Protein AF-A0A942NSK6-F1 (afdb_monomer_lite)

Sequence (77 aa):
MNLDQYIGNINQKFKAGNATEHTFRGILEQLIESIVPTIRATNEPKRQSCGAPDYILCIFRIILTPPFRIILTPHSG

Foldseek 3Di:
DDPVVLVVLVVVLVVVVPDDPVNNVVSVQVVVCVVPVQWHKDAFDDADPVGTDRIDIWGFDQDQDPPGDGDGDTPDD

Secondary structure (DSSP, 8-state):
--HHHHHHHHHHHHHTS---HHHHHHHHHHHHHHH-TTEEEEES---BTTB--SEEEEE---EEETTTEEE------

Structure (mmCIF, N/CA/C/O backbone):
data_AF-A0A942NSK6-F1
#
_entry.id   AF-A0A942NSK6-F1
#
loop_
_atom_site.group_PDB
_atom_site.id
_atom_site.type_symbol
_atom_site.label_atom_id
_atom_site.label_alt_id
_atom_site.label_comp_id
_atom_site.label_asym_id
_atom_site.label_entity_id
_atom_site.label_seq_id
_atom_site.pdbx_PDB_ins_code
_atom_site.Cartn_x
_atom_site.Cartn_y
_atom_site.Cartn_z
_atom_site.occupancy
_atom_site.B_iso_or_equiv
_atom_site.auth_seq_id
_atom_site.auth_comp_id
_atom_site.auth_asym_id
_atom_site.auth_atom_id
_atom_site.pdbx_PDB_model_num
ATOM 1 N N . MET A 1 1 ? -1.598 -10.786 -3.791 1.00 78.62 1 MET A N 1
ATOM 2 C CA . MET A 1 1 ? -2.924 -10.173 -3.589 1.00 78.62 1 MET A CA 1
ATOM 3 C C . MET A 1 1 ? -3.755 -10.272 -4.866 1.00 78.62 1 MET A C 1
ATOM 5 O O . MET A 1 1 ? -3.387 -9.688 -5.872 1.00 78.62 1 MET A O 1
ATOM 9 N N . ASN A 1 2 ? -4.871 -11.004 -4.835 1.00 88.50 2 ASN A N 1
ATOM 10 C CA . ASN A 1 2 ? -5.836 -11.029 -5.944 1.00 88.50 2 ASN A CA 1
ATOM 11 C C . ASN A 1 2 ? -6.980 -10.035 -5.686 1.00 88.50 2 ASN A C 1
ATOM 13 O O . ASN A 1 2 ? -7.136 -9.541 -4.568 1.00 88.50 2 ASN A O 1
ATOM 17 N N . LEU A 1 3 ? -7.796 -9.764 -6.707 1.00 89.12 3 LEU A N 1
ATOM 18 C CA . LEU A 1 3 ? -8.834 -8.726 -6.661 1.00 89.12 3 LEU A CA 1
ATOM 19 C C . LEU A 1 3 ? -9.902 -8.977 -5.576 1.00 89.12 3 LEU A C 1
ATOM 21 O O . LEU A 1 3 ? -10.322 -8.047 -4.896 1.00 89.12 3 LEU A O 1
ATOM 25 N N . ASP A 1 4 ? -10.271 -10.240 -5.354 1.00 91.88 4 ASP A N 1
ATOM 26 C CA . ASP A 1 4 ? -11.182 -10.654 -4.276 1.00 91.88 4 ASP A CA 1
ATOM 27 C C . ASP A 1 4 ? -10.636 -10.296 -2.881 1.00 91.88 4 ASP A C 1
ATOM 29 O O . ASP A 1 4 ? -11.303 -9.637 -2.085 1.00 91.88 4 ASP A O 1
ATOM 33 N N . GLN A 1 5 ? -9.368 -10.631 -2.626 1.00 91.06 5 GLN A N 1
ATOM 34 C CA . GLN A 1 5 ? -8.685 -10.319 -1.368 1.00 91.06 5 GLN A CA 1
ATOM 35 C C . GLN A 1 5 ? -8.549 -8.808 -1.154 1.00 91.06 5 GLN A C 1
ATOM 37 O O . GLN A 1 5 ? -8.654 -8.327 -0.029 1.00 91.06 5 GLN A O 1
ATOM 42 N N . TYR A 1 6 ? -8.347 -8.046 -2.231 1.00 91.50 6 TYR A N 1
ATOM 43 C CA . TYR A 1 6 ? -8.325 -6.587 -2.183 1.00 91.50 6 TYR A CA 1
ATOM 44 C C . TYR A 1 6 ? -9.666 -6.004 -1.742 1.00 91.50 6 TYR A C 1
ATOM 46 O O . TYR A 1 6 ? -9.708 -5.236 -0.779 1.00 91.50 6 TYR A O 1
ATOM 54 N N . ILE A 1 7 ? -10.765 -6.420 -2.376 1.00 92.56 7 ILE A N 1
ATOM 55 C CA . ILE A 1 7 ? -12.105 -5.968 -1.985 1.00 92.56 7 ILE A CA 1
ATOM 56 C C . ILE A 1 7 ? -12.432 -6.419 -0.556 1.00 92.56 7 ILE A C 1
ATOM 58 O O . ILE A 1 7 ? -12.979 -5.632 0.218 1.00 92.56 7 ILE A O 1
ATOM 62 N N . GLY A 1 8 ? -12.042 -7.637 -0.170 1.00 93.31 8 GLY A N 1
ATOM 63 C CA . GLY A 1 8 ? -12.180 -8.150 1.194 1.00 93.31 8 GLY A CA 1
ATOM 64 C C . GLY A 1 8 ? -11.452 -7.290 2.231 1.00 93.31 8 GLY A C 1
ATOM 65 O O . GLY A 1 8 ? -12.064 -6.867 3.214 1.00 93.31 8 GLY A O 1
ATOM 66 N N . ASN A 1 9 ? -10.182 -6.958 1.985 1.00 91.00 9 ASN A N 1
ATOM 67 C CA . ASN A 1 9 ? -9.379 -6.122 2.880 1.00 91.00 9 ASN A CA 1
ATOM 68 C C . ASN A 1 9 ? -9.928 -4.697 2.983 1.00 91.00 9 ASN A C 1
ATOM 70 O O . ASN A 1 9 ? -10.016 -4.160 4.088 1.00 91.00 9 ASN A O 1
ATOM 74 N N . ILE A 1 10 ? -10.352 -4.098 1.866 1.00 91.88 10 ILE A N 1
ATOM 75 C CA . ILE A 1 10 ? -11.002 -2.782 1.879 1.00 91.88 10 ILE A CA 1
ATOM 76 C C . ILE A 1 10 ? -12.277 -2.822 2.711 1.00 91.88 10 ILE A C 1
ATOM 78 O O . ILE A 1 10 ? -12.439 -1.998 3.608 1.00 91.88 10 ILE A O 1
ATOM 82 N N . ASN A 1 11 ? -13.158 -3.794 2.469 1.00 92.62 11 ASN A N 1
ATOM 83 C CA . ASN A 1 11 ? -14.409 -3.913 3.213 1.00 92.62 11 ASN A CA 1
ATOM 84 C C . ASN A 1 11 ? -14.174 -4.147 4.704 1.00 92.62 11 ASN A C 1
ATOM 86 O O . ASN A 1 11 ? -14.880 -3.576 5.532 1.00 92.62 11 ASN A O 1
ATOM 90 N N . GLN A 1 12 ? -13.188 -4.967 5.065 1.00 92.31 12 GLN A N 1
ATOM 91 C CA . GLN A 1 12 ? -12.850 -5.216 6.462 1.00 92.31 12 GLN A CA 1
ATOM 92 C C . GLN A 1 12 ? -12.379 -3.932 7.152 1.00 92.31 12 GLN A C 1
ATOM 94 O O . GLN A 1 12 ? -12.849 -3.612 8.242 1.00 92.31 12 GLN A O 1
ATOM 99 N N . LYS A 1 13 ? -11.484 -3.174 6.510 1.00 90.44 13 LYS A N 1
ATOM 100 C CA . LYS A 1 13 ? -10.950 -1.918 7.052 1.00 90.44 13 LYS A CA 1
ATOM 101 C C . LYS A 1 13 ? -12.010 -0.823 7.108 1.00 90.44 13 LYS A C 1
ATOM 103 O O . LYS A 1 13 ? -12.094 -0.122 8.110 1.00 90.44 13 LYS A O 1
ATOM 108 N N . PHE A 1 14 ? -12.865 -0.740 6.095 1.00 89.06 14 PHE A N 1
ATOM 109 C CA . PHE A 1 14 ? -14.013 0.159 6.078 1.00 89.06 14 PHE A CA 1
ATOM 110 C C . PHE A 1 14 ? -14.991 -0.151 7.223 1.00 89.06 14 PHE A C 1
ATOM 112 O O . PHE A 1 14 ? -15.358 0.742 7.981 1.00 89.06 14 PHE A O 1
ATOM 119 N N . LYS A 1 15 ? -15.338 -1.430 7.427 1.00 90.62 15 LYS A N 1
ATOM 120 C CA . LYS A 1 15 ? -16.198 -1.873 8.539 1.00 90.62 15 LYS A CA 1
ATOM 121 C C . LYS A 1 15 ? -15.565 -1.676 9.916 1.00 90.62 15 LYS A C 1
ATOM 123 O O . LYS A 1 15 ? -16.290 -1.494 10.886 1.00 90.62 15 LYS A O 1
ATOM 128 N N . ALA A 1 16 ? -14.236 -1.712 10.011 1.00 89.88 16 ALA A N 1
ATOM 129 C CA . ALA A 1 16 ? -13.521 -1.477 11.261 1.00 89.88 16 ALA A CA 1
ATOM 130 C C . ALA A 1 16 ? -13.611 -0.017 11.747 1.00 89.88 16 ALA A C 1
ATOM 132 O O . ALA A 1 16 ? -13.233 0.248 12.883 1.00 89.88 16 ALA A O 1
ATOM 133 N N . GLY A 1 17 ? -14.066 0.929 10.912 1.00 87.75 17 GLY A N 1
ATOM 134 C CA . GLY A 1 17 ? -14.335 2.324 11.295 1.00 87.75 17 GLY A CA 1
ATOM 135 C C . GLY A 1 17 ? -13.103 3.189 11.594 1.00 87.75 17 GLY A C 1
ATOM 136 O O . GLY A 1 17 ? -13.213 4.408 11.639 1.00 87.75 17 GLY A O 1
ATOM 137 N N . ASN A 1 18 ? -11.923 2.580 11.734 1.00 83.94 18 ASN A N 1
ATOM 138 C CA . ASN A 1 18 ? -10.663 3.257 12.061 1.00 83.94 18 ASN A CA 1
ATOM 139 C C . ASN A 1 18 ? -9.721 3.389 10.850 1.00 83.94 18 ASN A C 1
ATOM 141 O O . ASN A 1 18 ? -8.535 3.678 11.011 1.00 83.94 18 ASN A O 1
ATOM 145 N N . ALA A 1 19 ? -10.209 3.114 9.639 1.00 86.44 19 ALA A N 1
ATOM 146 C CA . ALA A 1 19 ? -9.408 3.216 8.428 1.00 86.44 19 ALA A CA 1
ATOM 147 C C . ALA A 1 19 ? -9.307 4.673 7.968 1.00 86.44 19 ALA A C 1
ATOM 149 O O . ALA A 1 19 ? -10.307 5.326 7.685 1.00 86.44 19 ALA A O 1
ATOM 150 N N . THR A 1 20 ? -8.078 5.163 7.864 1.00 86.62 20 THR A N 1
ATOM 151 C CA . THR A 1 20 ? -7.762 6.459 7.258 1.00 86.62 20 THR A CA 1
ATOM 152 C C . THR A 1 20 ? -7.407 6.279 5.786 1.00 86.62 20 THR A C 1
ATOM 154 O O . THR A 1 20 ? -7.166 5.162 5.327 1.00 86.62 20 THR A O 1
ATOM 157 N N . GLU A 1 21 ? -7.307 7.376 5.038 1.00 81.88 21 GLU A N 1
ATOM 158 C CA . GLU A 1 21 ? -6.854 7.349 3.644 1.00 81.88 21 GLU A CA 1
ATOM 159 C C . GLU A 1 21 ? -5.533 6.573 3.477 1.00 81.88 21 GLU A C 1
ATOM 161 O O . GLU A 1 21 ? -5.427 5.707 2.612 1.00 81.88 21 GLU A O 1
ATOM 166 N N . HIS A 1 22 ? -4.581 6.766 4.396 1.00 80.56 22 HIS A N 1
ATOM 167 C CA . HIS A 1 22 ? -3.310 6.037 4.437 1.00 80.56 22 HIS A CA 1
ATOM 168 C C . HIS A 1 22 ? -3.487 4.505 4.516 1.00 80.56 22 HIS A C 1
ATOM 170 O O . HIS A 1 22 ? -2.706 3.747 3.944 1.00 80.56 22 HIS A O 1
ATOM 176 N N . THR A 1 23 ? -4.550 4.026 5.168 1.00 84.25 23 THR A N 1
ATOM 177 C CA . THR A 1 23 ? -4.861 2.589 5.244 1.00 84.25 23 THR A CA 1
ATOM 178 C C . THR A 1 23 ? -5.231 2.029 3.871 1.00 84.25 23 THR A C 1
ATOM 180 O O . THR A 1 23 ? -4.755 0.962 3.492 1.00 84.25 23 THR A O 1
ATOM 183 N N . PHE A 1 24 ? -6.062 2.744 3.108 1.00 86.50 24 PHE A N 1
ATOM 184 C CA . PHE A 1 24 ? -6.478 2.314 1.769 1.00 86.50 24 PHE A CA 1
ATOM 185 C C . PHE A 1 24 ? -5.335 2.395 0.765 1.00 86.50 24 PHE A C 1
ATOM 187 O O . PHE A 1 24 ? -5.193 1.509 -0.078 1.00 86.50 24 PHE A O 1
ATOM 194 N N . ARG A 1 25 ? -4.481 3.409 0.913 1.00 83.56 25 ARG A N 1
ATOM 195 C CA . ARG A 1 25 ? -3.231 3.530 0.174 1.00 83.56 25 ARG A CA 1
ATOM 196 C C . ARG A 1 25 ? -2.349 2.284 0.363 1.00 83.56 25 ARG A C 1
ATOM 198 O O . ARG A 1 25 ? -2.046 1.590 -0.606 1.00 83.56 25 ARG A O 1
ATOM 205 N N . GLY A 1 26 ? -2.030 1.894 1.595 1.00 86.56 26 GLY A N 1
ATOM 206 C CA . GLY A 1 26 ? -1.226 0.681 1.827 1.00 86.56 26 GLY A CA 1
ATOM 207 C C . GLY A 1 26 ? -1.808 -0.589 1.176 1.00 86.56 26 GLY A C 1
ATOM 208 O O . GLY A 1 26 ? -1.076 -1.414 0.639 1.00 86.56 26 GLY A O 1
ATOM 209 N N . ILE A 1 27 ? -3.137 -0.730 1.142 1.00 87.88 27 ILE A N 1
ATOM 210 C CA . ILE A 1 27 ? -3.807 -1.871 0.489 1.00 87.88 27 ILE A CA 1
ATOM 211 C C . ILE A 1 27 ? -3.683 -1.803 -1.043 1.00 87.88 27 ILE A C 1
ATOM 213 O O . ILE A 1 27 ? -3.539 -2.835 -1.702 1.00 87.88 27 ILE A O 1
ATOM 217 N N . LEU A 1 28 ? -3.734 -0.599 -1.618 1.00 86.81 28 LEU A N 1
ATOM 218 C CA . LEU A 1 28 ? -3.532 -0.376 -3.048 1.00 86.81 28 LEU A CA 1
ATOM 219 C C . LEU A 1 28 ? -2.091 -0.691 -3.472 1.00 86.81 28 LEU A C 1
ATOM 221 O O . LEU A 1 28 ? -1.898 -1.318 -4.509 1.00 86.81 28 LEU A O 1
ATOM 225 N N . GLU A 1 29 ? -1.102 -0.328 -2.653 1.00 86.19 29 GLU A N 1
ATOM 226 C CA . GLU A 1 29 ? 0.313 -0.667 -2.870 1.00 86.19 29 GLU A CA 1
ATOM 227 C C . GLU A 1 29 ? 0.491 -2.183 -3.053 1.00 86.19 29 GLU A C 1
ATOM 229 O O . GLU A 1 29 ? 0.995 -2.638 -4.080 1.00 86.19 29 GLU A O 1
ATOM 234 N N . GLN A 1 30 ? -0.059 -2.971 -2.125 1.00 87.38 30 GLN A N 1
ATOM 235 C CA . GLN A 1 30 ? 0.003 -4.436 -2.166 1.00 87.38 30 GLN A CA 1
ATOM 236 C C . GLN A 1 30 ? -0.705 -5.050 -3.378 1.00 87.38 30 GLN A C 1
ATOM 238 O O . GLN A 1 30 ? -0.291 -6.098 -3.882 1.00 87.38 30 GLN A O 1
ATOM 243 N N . LEU A 1 31 ? -1.797 -4.435 -3.845 1.00 89.38 31 LEU A N 1
ATOM 244 C CA . LEU A 1 31 ? -2.468 -4.872 -5.065 1.00 89.38 31 LEU A CA 1
ATOM 245 C C . LEU A 1 31 ? -1.574 -4.623 -6.284 1.00 89.38 31 LEU A C 1
ATOM 247 O O . LEU A 1 31 ? -1.388 -5.526 -7.094 1.00 89.38 31 LEU A O 1
ATOM 251 N N . ILE A 1 32 ? -1.006 -3.423 -6.392 1.00 85.38 32 ILE A N 1
ATOM 252 C CA . ILE A 1 32 ? -0.154 -3.005 -7.508 1.00 85.38 32 ILE A CA 1
ATOM 253 C C . ILE A 1 32 ? 1.087 -3.904 -7.611 1.00 85.38 32 ILE A C 1
ATOM 255 O O . ILE A 1 32 ? 1.346 -4.454 -8.683 1.00 85.38 32 ILE A O 1
ATOM 259 N N . GLU A 1 33 ? 1.792 -4.133 -6.500 1.00 84.69 33 GLU A N 1
ATOM 260 C CA . GLU A 1 33 ? 2.951 -5.039 -6.452 1.00 84.69 33 GLU A CA 1
ATOM 261 C C . GLU A 1 33 ? 2.572 -6.489 -6.781 1.00 84.69 33 GLU A C 1
ATOM 263 O O . GLU A 1 33 ? 3.365 -7.241 -7.346 1.00 84.69 33 GLU A O 1
ATOM 268 N N . SER A 1 34 ? 1.340 -6.900 -6.467 1.00 86.25 34 SER A N 1
ATOM 269 C CA . SER A 1 34 ? 0.881 -8.244 -6.800 1.00 86.25 34 SER A CA 1
ATOM 270 C C . SER A 1 34 ? 0.444 -8.415 -8.251 1.00 86.25 34 SER A C 1
ATOM 272 O O . SER A 1 34 ? 0.548 -9.530 -8.761 1.00 86.25 34 SER A O 1
ATOM 274 N N . ILE A 1 35 ? -0.106 -7.379 -8.890 1.00 85.38 35 ILE A N 1
ATOM 275 C CA . ILE A 1 35 ? -0.509 -7.437 -10.304 1.00 85.38 35 ILE A CA 1
ATOM 276 C C . ILE A 1 35 ? 0.737 -7.382 -11.187 1.00 85.38 35 ILE A C 1
ATOM 278 O O . ILE A 1 35 ? 0.806 -8.068 -12.207 1.00 85.38 35 ILE A O 1
ATOM 282 N N . VAL A 1 36 ? 1.731 -6.585 -10.793 1.00 84.12 36 VAL A N 1
ATOM 283 C CA . VAL A 1 36 ? 2.966 -6.411 -11.551 1.00 84.12 36 VAL A CA 1
ATOM 284 C C . VAL A 1 36 ? 4.165 -6.583 -10.606 1.00 84.12 36 VAL A C 1
ATOM 286 O O . VAL A 1 36 ? 4.624 -5.617 -10.012 1.00 84.12 36 VAL A O 1
ATOM 289 N N . PRO A 1 37 ? 4.752 -7.785 -10.482 1.00 76.06 37 PRO A N 1
ATOM 290 C CA . PRO A 1 37 ? 5.860 -8.025 -9.546 1.00 76.06 37 PRO A CA 1
ATOM 291 C C . PRO A 1 37 ? 7.167 -7.303 -9.922 1.00 76.06 37 PRO A C 1
ATOM 293 O O . PRO A 1 37 ? 8.144 -7.347 -9.180 1.00 76.06 37 PRO A O 1
ATOM 296 N N . THR A 1 38 ? 7.218 -6.660 -11.091 1.00 78.81 38 THR A N 1
ATOM 297 C CA . THR A 1 38 ? 8.362 -5.868 -11.561 1.00 78.81 38 THR A CA 1
ATOM 298 C C . THR A 1 38 ? 8.287 -4.398 -11.158 1.00 78.81 38 THR A C 1
ATOM 300 O O . THR A 1 38 ? 9.239 -3.659 -11.417 1.00 78.81 38 THR A O 1
ATOM 303 N N . ILE A 1 39 ? 7.190 -3.953 -10.538 1.00 78.94 39 ILE A N 1
ATOM 304 C CA . ILE A 1 39 ? 7.076 -2.591 -10.017 1.00 78.94 39 ILE A CA 1
ATOM 305 C C . ILE A 1 39 ? 7.087 -2.612 -8.499 1.00 78.94 39 ILE A C 1
ATOM 307 O O . ILE A 1 39 ? 6.480 -3.472 -7.869 1.00 78.94 39 ILE A O 1
ATOM 311 N N . ARG A 1 40 ? 7.775 -1.632 -7.923 1.00 79.81 40 ARG A N 1
ATOM 312 C CA . ARG A 1 40 ? 7.742 -1.362 -6.493 1.00 79.81 40 ARG A CA 1
ATOM 313 C C . ARG A 1 40 ? 6.980 -0.070 -6.274 1.00 79.81 40 ARG A C 1
ATOM 315 O O . ARG A 1 40 ? 7.382 0.973 -6.798 1.00 79.81 40 ARG A O 1
ATOM 322 N N . ALA A 1 41 ? 5.871 -0.159 -5.560 1.00 79.44 41 ALA A N 1
ATOM 323 C CA . ALA A 1 41 ? 5.069 0.993 -5.196 1.00 79.44 41 ALA A CA 1
ATOM 324 C C . ALA A 1 41 ? 5.527 1.489 -3.817 1.00 79.44 41 ALA A C 1
ATOM 326 O O . ALA A 1 41 ? 5.717 0.692 -2.907 1.00 79.44 41 ALA A O 1
ATOM 327 N N . THR A 1 42 ? 5.763 2.793 -3.694 1.00 77.81 42 THR A N 1
ATOM 328 C CA . THR A 1 42 ? 6.114 3.442 -2.427 1.00 77.81 42 THR A CA 1
ATOM 329 C C . THR A 1 42 ? 5.071 4.511 -2.135 1.00 77.81 42 THR A C 1
ATOM 331 O O . THR A 1 42 ? 5.017 5.521 -2.845 1.00 77.81 42 THR A O 1
ATOM 334 N N . ASN A 1 43 ? 4.258 4.290 -1.106 1.00 69.94 43 ASN A N 1
ATOM 335 C CA . ASN A 1 43 ? 3.369 5.289 -0.519 1.00 69.94 43 ASN A CA 1
ATOM 336 C C . ASN A 1 43 ? 4.165 6.254 0.386 1.00 69.94 43 ASN A C 1
ATOM 338 O O . ASN A 1 43 ? 4.987 5.815 1.187 1.00 69.94 43 ASN A O 1
ATOM 342 N N . GLU A 1 44 ? 3.925 7.561 0.259 1.00 69.19 44 GLU A N 1
ATOM 343 C CA . GLU A 1 44 ? 4.672 8.635 0.956 1.00 69.19 44 GLU A CA 1
ATOM 344 C C . GLU A 1 44 ? 6.196 8.654 0.700 1.00 69.19 44 GLU A C 1
ATOM 346 O O . GLU A 1 44 ? 7.021 8.587 1.619 1.00 69.19 44 GLU A O 1
ATOM 351 N N . PRO A 1 45 ? 6.619 8.788 -0.566 1.00 66.06 45 PRO A N 1
ATOM 352 C CA . PRO A 1 45 ? 8.022 8.966 -0.889 1.00 66.06 45 PRO A CA 1
ATOM 353 C C . PRO A 1 45 ? 8.576 10.263 -0.294 1.00 66.06 45 PRO A C 1
ATOM 355 O O . PRO A 1 45 ? 7.945 11.322 -0.285 1.00 66.06 45 PRO A O 1
ATOM 358 N N . LYS A 1 46 ? 9.832 10.198 0.148 1.00 61.34 46 LYS A N 1
ATOM 359 C CA . LYS A 1 46 ? 10.578 11.383 0.570 1.00 61.34 46 LYS A CA 1
ATOM 360 C C . LYS A 1 46 ? 10.611 12.388 -0.590 1.00 61.34 46 LYS A C 1
ATOM 362 O O . LYS A 1 46 ? 10.893 11.987 -1.716 1.00 61.34 46 LYS A O 1
ATOM 367 N N . ARG A 1 47 ? 10.326 13.667 -0.300 1.00 54.75 47 ARG A N 1
ATOM 368 C CA . ARG A 1 47 ? 10.280 14.785 -1.270 1.00 54.75 47 ARG A CA 1
ATOM 369 C C . ARG A 1 47 ? 11.369 14.660 -2.341 1.00 54.75 47 ARG A C 1
ATOM 371 O O . ARG A 1 47 ? 12.550 14.567 -2.006 1.00 54.75 47 ARG A O 1
ATOM 378 N N . GLN A 1 48 ? 10.955 14.690 -3.603 1.00 61.44 48 GLN A N 1
ATOM 379 C CA . GLN A 1 48 ? 11.838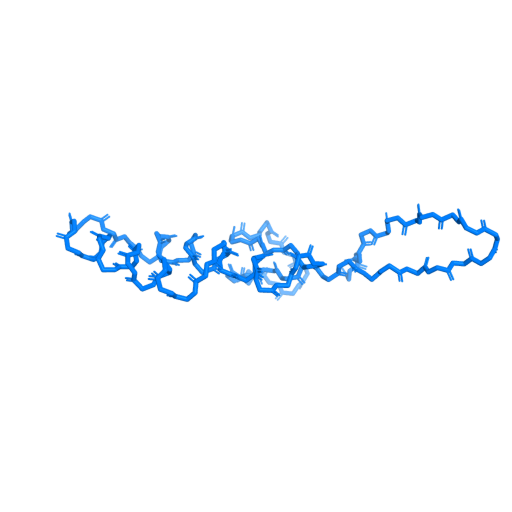 14.605 -4.768 1.00 61.44 48 GLN A CA 1
ATOM 380 C C . GLN A 1 48 ? 11.791 15.908 -5.573 1.00 61.44 48 GLN A C 1
ATOM 382 O O . GLN A 1 48 ? 10.963 16.777 -5.298 1.00 61.44 48 GLN A O 1
ATOM 387 N N . SER A 1 49 ? 12.644 16.043 -6.595 1.00 54.78 49 SER A N 1
ATOM 388 C CA . SER A 1 49 ? 12.663 17.224 -7.481 1.00 54.78 49 SER A CA 1
ATOM 389 C C . SER A 1 49 ? 11.302 17.545 -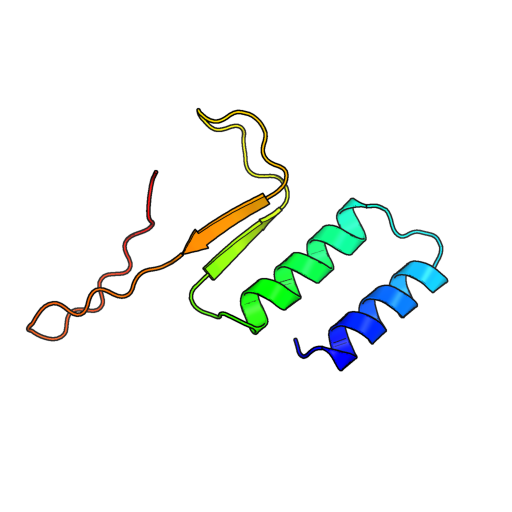8.113 1.00 54.78 49 SER A C 1
ATOM 391 O O . SER A 1 49 ? 11.018 18.706 -8.387 1.00 54.78 49 SER A O 1
ATOM 393 N N . CYS A 1 50 ? 10.438 16.542 -8.300 1.00 55.28 50 CYS A N 1
ATOM 394 C CA . CYS A 1 50 ? 9.086 16.712 -8.838 1.00 55.28 50 CYS A CA 1
ATOM 395 C C . CYS A 1 50 ? 8.031 17.147 -7.795 1.00 55.28 50 CYS A C 1
ATOM 397 O O . CYS A 1 50 ? 6.858 17.255 -8.139 1.00 55.28 50 CYS A O 1
ATOM 399 N N . GLY A 1 51 ? 8.410 17.391 -6.533 1.00 64.69 51 GLY A N 1
ATOM 400 C CA . GLY A 1 51 ? 7.506 17.819 -5.460 1.00 64.69 51 GLY A CA 1
ATOM 401 C C . GLY A 1 51 ? 7.227 16.735 -4.411 1.00 64.69 51 GLY A C 1
ATOM 402 O O . GLY A 1 51 ? 8.126 15.995 -4.004 1.00 64.69 51 GLY A O 1
ATOM 403 N N . ALA A 1 52 ? 5.982 16.677 -3.926 1.00 58.19 52 ALA A N 1
ATOM 404 C CA . ALA A 1 52 ? 5.503 15.697 -2.945 1.00 58.19 52 ALA A CA 1
ATOM 405 C C . ALA A 1 52 ? 4.402 14.817 -3.571 1.00 58.19 52 ALA A C 1
ATOM 407 O O . ALA A 1 52 ? 3.223 15.103 -3.382 1.00 58.19 52 ALA A O 1
ATOM 408 N N . PRO A 1 53 ? 4.769 13.808 -4.378 1.00 61.75 53 PRO A N 1
ATOM 409 C CA . PRO A 1 53 ? 3.800 12.867 -4.925 1.00 61.75 53 PRO A CA 1
ATOM 410 C C . PRO A 1 53 ? 3.306 11.903 -3.837 1.00 61.75 53 PRO A C 1
ATOM 412 O O . PRO A 1 53 ? 4.097 11.448 -3.015 1.00 61.75 53 PRO A O 1
ATOM 415 N N . ASP A 1 54 ? 2.021 11.546 -3.854 1.00 64.19 54 ASP A N 1
ATOM 416 C CA . ASP A 1 54 ? 1.454 10.557 -2.923 1.00 64.19 54 ASP A CA 1
ATOM 417 C C . ASP A 1 54 ? 1.968 9.129 -3.180 1.00 64.19 54 ASP A C 1
ATOM 419 O O . ASP A 1 54 ? 2.066 8.332 -2.248 1.00 64.19 54 ASP A O 1
ATOM 423 N N . TYR A 1 55 ? 2.353 8.825 -4.426 1.00 60.56 55 TYR A N 1
ATOM 424 C CA . TYR A 1 55 ? 2.896 7.531 -4.842 1.00 60.56 55 TYR A CA 1
ATOM 425 C C . TYR A 1 55 ? 4.062 7.666 -5.807 1.00 60.56 55 TYR A C 1
ATOM 427 O O . TYR A 1 55 ? 4.007 8.440 -6.763 1.00 60.56 55 TYR A O 1
ATOM 435 N N . ILE A 1 56 ? 5.071 6.817 -5.619 1.00 70.81 56 ILE A N 1
ATOM 436 C CA . ILE A 1 56 ? 6.094 6.554 -6.631 1.00 70.81 56 ILE A CA 1
ATOM 437 C C . ILE A 1 56 ? 6.046 5.088 -7.027 1.00 70.81 56 ILE A C 1
ATOM 439 O O . ILE A 1 56 ? 6.144 4.198 -6.186 1.00 70.81 56 ILE A O 1
ATOM 443 N N . LEU A 1 57 ? 5.917 4.859 -8.330 1.00 71.25 57 LEU A N 1
ATOM 444 C CA . LEU A 1 57 ? 6.000 3.543 -8.945 1.00 71.25 57 LEU A CA 1
ATOM 445 C C . LEU A 1 57 ? 7.377 3.411 -9.592 1.00 71.25 57 LEU A C 1
ATOM 447 O O . LEU A 1 57 ? 7.661 4.060 -10.597 1.00 71.25 57 LEU A O 1
ATOM 451 N N . CYS A 1 58 ? 8.240 2.579 -9.015 1.00 72.50 58 CYS A N 1
ATOM 452 C CA . CYS A 1 58 ? 9.541 2.278 -9.596 1.00 72.50 58 CYS A CA 1
ATOM 453 C C . CYS A 1 58 ? 9.437 1.000 -10.426 1.00 72.50 58 CYS A C 1
ATOM 455 O O . CYS A 1 58 ? 9.273 -0.092 -9.882 1.00 72.50 58 CYS A O 1
ATOM 457 N N . ILE A 1 59 ? 9.511 1.144 -11.748 1.00 74.25 59 ILE A N 1
ATOM 458 C CA . ILE A 1 59 ? 9.520 0.014 -12.677 1.00 74.25 59 ILE A CA 1
ATOM 459 C C . ILE A 1 59 ? 10.951 -0.519 -12.763 1.00 74.25 59 ILE A C 1
ATOM 461 O O . ILE A 1 59 ? 11.836 0.140 -13.313 1.00 74.25 59 ILE A O 1
ATOM 465 N N . PHE A 1 60 ? 11.182 -1.734 -12.268 1.00 62.56 60 PHE A N 1
ATOM 466 C CA . PHE A 1 60 ? 12.432 -2.440 -12.519 1.00 62.56 60 PHE A CA 1
ATOM 467 C C . PHE A 1 60 ? 12.384 -3.041 -13.918 1.00 62.56 60 PHE A C 1
ATOM 469 O O . PHE A 1 60 ? 11.725 -4.048 -14.182 1.00 62.56 60 PHE A O 1
ATOM 476 N N . ARG A 1 61 ? 13.100 -2.408 -14.846 1.00 47.31 61 ARG A N 1
ATOM 477 C CA . ARG A 1 61 ? 13.287 -2.949 -16.188 1.00 47.31 61 ARG A CA 1
ATOM 478 C C . ARG A 1 61 ? 14.421 -3.969 -16.143 1.00 47.31 61 ARG A C 1
ATOM 480 O O . ARG A 1 61 ? 15.576 -3.597 -15.959 1.00 47.31 61 ARG A O 1
ATOM 487 N N . ILE A 1 62 ? 14.098 -5.252 -16.303 1.00 49.03 62 ILE A N 1
ATOM 488 C CA . ILE A 1 62 ? 15.112 -6.302 -16.464 1.00 49.03 62 ILE A CA 1
ATOM 489 C C . ILE A 1 62 ? 15.730 -6.124 -17.853 1.00 49.03 62 ILE A C 1
ATOM 491 O O . ILE A 1 62 ? 15.097 -6.423 -18.864 1.00 49.03 62 ILE A O 1
ATOM 495 N N . ILE A 1 63 ? 16.957 -5.609 -17.910 1.00 49.28 63 ILE A N 1
ATOM 496 C CA . ILE A 1 63 ? 17.746 -5.590 -19.141 1.00 49.28 63 ILE A CA 1
ATOM 497 C C . ILE A 1 63 ? 18.580 -6.871 -19.155 1.00 49.28 63 ILE A C 1
ATOM 499 O O . ILE A 1 63 ? 19.527 -7.014 -18.386 1.00 49.28 63 ILE A O 1
ATOM 503 N N . LEU A 1 64 ? 18.213 -7.815 -20.022 1.00 43.22 64 LEU A N 1
ATOM 504 C CA . LEU A 1 64 ? 19.046 -8.976 -20.329 1.00 43.22 64 LEU A CA 1
ATOM 505 C C . LEU A 1 64 ? 20.127 -8.534 -21.322 1.00 43.22 64 LEU A C 1
ATOM 507 O O . LEU A 1 64 ? 19.866 -8.444 -22.521 1.00 43.22 64 LEU A O 1
ATOM 511 N N .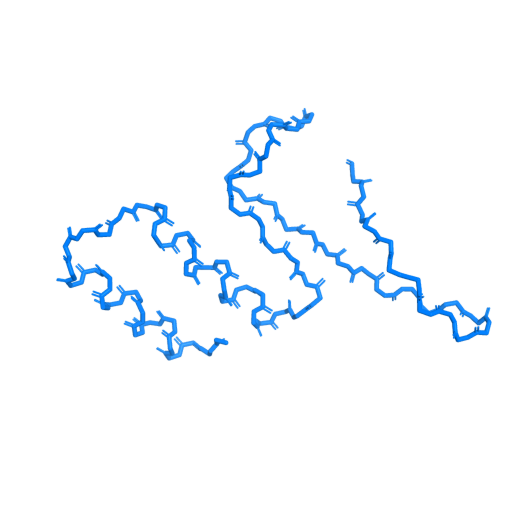 THR A 1 65 ? 21.333 -8.235 -20.839 1.00 47.62 65 THR A N 1
ATOM 512 C CA . THR A 1 65 ? 22.506 -8.109 -21.712 1.00 47.62 65 THR A CA 1
ATOM 513 C C . THR A 1 65 ? 23.209 -9.466 -21.833 1.00 47.62 65 THR A C 1
ATOM 515 O O . THR A 1 65 ? 23.395 -10.160 -20.826 1.00 47.62 65 THR A O 1
ATOM 518 N N . PRO A 1 66 ? 23.600 -9.901 -23.046 1.00 49.12 66 PRO A N 1
ATOM 519 C CA . PRO A 1 66 ? 24.482 -11.055 -23.183 1.00 49.12 66 PRO A CA 1
ATOM 520 C C . PRO A 1 66 ? 25.861 -10.727 -22.573 1.00 49.12 66 PRO A C 1
ATOM 522 O O . PRO A 1 66 ? 26.337 -9.605 -22.765 1.00 49.12 66 PRO A O 1
ATOM 525 N N . PRO A 1 67 ? 26.536 -11.659 -21.867 1.00 55.94 67 PRO A N 1
ATOM 526 C CA . PRO A 1 67 ? 26.128 -13.011 -21.483 1.00 55.94 67 PRO A CA 1
ATOM 527 C C . PRO A 1 67 ? 25.430 -13.004 -20.107 1.00 55.94 67 PRO A C 1
ATOM 529 O O . PRO A 1 67 ? 26.047 -12.659 -19.106 1.00 55.94 67 PRO A O 1
ATOM 532 N N . PHE A 1 68 ? 24.144 -13.372 -20.067 1.00 44.16 68 PHE A N 1
ATOM 533 C CA . PHE A 1 68 ? 23.328 -13.693 -18.878 1.00 44.16 68 PHE A CA 1
ATOM 534 C C . PHE A 1 68 ? 23.744 -13.056 -17.537 1.00 44.16 68 PHE A C 1
ATOM 536 O O . PHE A 1 68 ? 23.934 -13.749 -16.537 1.00 44.16 68 PHE A O 1
ATOM 543 N N . ARG A 1 69 ? 23.852 -11.727 -17.482 1.00 38.12 69 ARG A N 1
ATOM 544 C CA . ARG A 1 69 ? 24.039 -11.001 -16.223 1.00 38.12 69 ARG A CA 1
ATOM 545 C C . ARG A 1 69 ? 22.725 -10.319 -15.863 1.00 38.12 69 ARG A C 1
ATOM 547 O O . ARG A 1 69 ? 22.288 -9.410 -16.559 1.00 38.12 69 ARG A O 1
ATOM 554 N N . ILE A 1 70 ? 22.081 -10.767 -14.783 1.00 42.78 70 ILE A N 1
ATOM 555 C CA . ILE A 1 70 ? 20.915 -10.074 -14.223 1.00 42.78 70 ILE A CA 1
ATOM 556 C C . ILE A 1 70 ? 21.443 -8.813 -13.538 1.00 42.78 70 ILE A C 1
ATOM 558 O O . ILE A 1 70 ? 22.032 -8.889 -12.461 1.00 42.78 70 ILE A O 1
ATOM 562 N N . ILE A 1 71 ? 21.275 -7.656 -14.176 1.00 47.38 71 ILE A N 1
ATOM 563 C CA . ILE A 1 7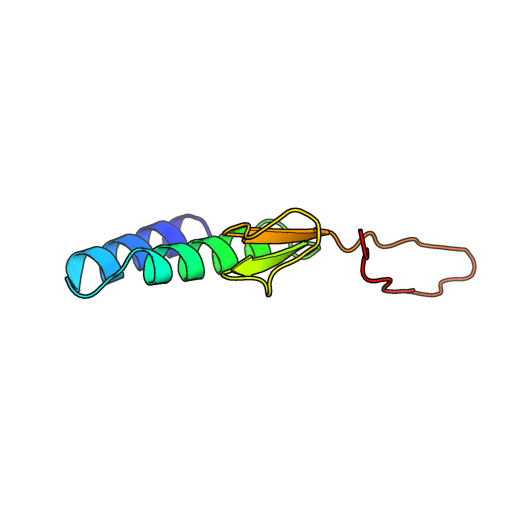1 ? 21.596 -6.361 -13.574 1.00 47.38 71 ILE A CA 1
ATOM 564 C C . ILE A 1 71 ? 20.274 -5.709 -13.157 1.00 47.38 71 ILE A C 1
ATOM 566 O O . ILE A 1 71 ? 19.482 -5.294 -14.000 1.00 47.38 71 ILE A O 1
ATOM 570 N N . LEU A 1 72 ? 20.028 -5.636 -11.847 1.00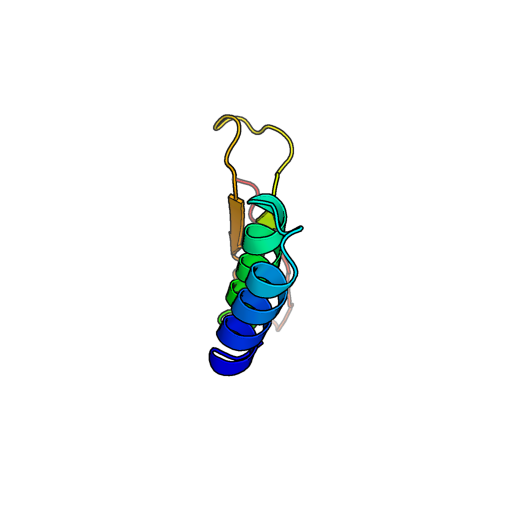 42.22 72 LEU A N 1
ATOM 571 C CA . LEU A 1 72 ? 18.929 -4.861 -11.268 1.00 42.22 72 LEU A CA 1
ATOM 572 C C . LEU A 1 72 ? 19.391 -3.404 -11.139 1.00 42.22 72 LEU A C 1
ATOM 574 O O . LEU A 1 72 ? 20.049 -3.052 -10.162 1.00 42.22 72 LEU A O 1
ATOM 578 N N . THR A 1 73 ? 19.094 -2.551 -12.121 1.00 49.78 73 THR A N 1
ATOM 579 C CA . THR A 1 73 ? 19.326 -1.105 -11.973 1.00 49.78 73 THR A CA 1
ATOM 580 C C . THR A 1 73 ? 18.067 -0.430 -11.430 1.00 49.78 73 THR A C 1
ATOM 582 O O . THR A 1 73 ? 17.030 -0.507 -12.097 1.00 49.78 73 THR A O 1
ATOM 585 N N . PRO A 1 74 ? 18.116 0.252 -10.271 1.00 42.44 74 PRO A N 1
ATOM 586 C CA . PRO A 1 74 ? 17.044 1.157 -9.882 1.00 42.44 74 PRO A CA 1
ATOM 587 C C . PRO A 1 74 ? 16.982 2.296 -10.906 1.00 42.44 74 PRO A C 1
ATOM 589 O O . PRO A 1 74 ? 18.001 2.911 -11.224 1.00 42.44 74 PRO A O 1
ATOM 592 N N . HIS A 1 75 ? 15.801 2.544 -11.469 1.00 47.81 75 HIS A N 1
ATOM 593 C CA . HIS A 1 75 ? 15.585 3.691 -12.342 1.00 47.81 75 HIS A CA 1
ATOM 594 C C . HIS A 1 75 ? 15.525 4.945 -11.466 1.00 47.81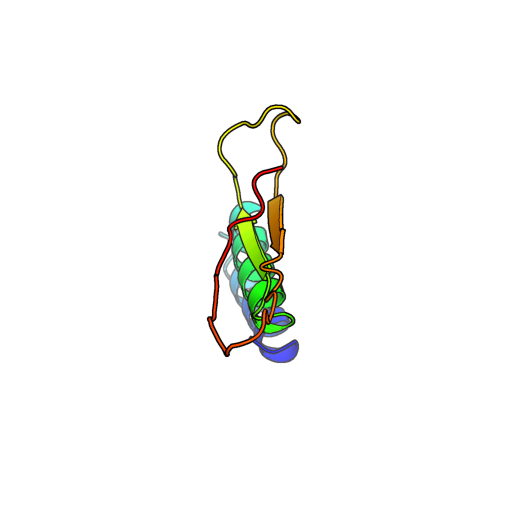 75 HIS A C 1
ATOM 596 O O . HIS A 1 75 ? 14.478 5.286 -10.920 1.00 47.81 75 HIS A O 1
ATOM 602 N N . SER A 1 76 ? 16.678 5.584 -11.277 1.00 43.25 76 SER A N 1
ATOM 603 C CA . SER A 1 76 ? 16.760 6.947 -10.763 1.00 43.25 76 SER A CA 1
ATOM 604 C C . SER A 1 76 ? 16.372 7.885 -11.904 1.00 43.25 76 SER A C 1
ATOM 606 O O . SER A 1 76 ? 17.179 8.114 -12.807 1.00 43.25 76 SER A O 1
ATOM 608 N N . GLY A 1 77 ? 15.114 8.326 -11.902 1.00 40.50 77 GLY A N 1
ATOM 609 C CA . GLY A 1 77 ? 14.695 9.533 -12.616 1.00 40.50 77 GLY A CA 1
ATOM 610 C C . GLY A 1 77 ? 15.198 10.776 -11.897 1.00 40.50 77 GLY A C 1
ATOM 611 O O . GLY A 1 77 ? 15.235 10.742 -10.644 1.00 40.50 77 GLY A O 1
#

Radius of gyration: 16.07 Å; chains: 1; bounding box: 42×32×35 Å

pLDDT: mean 72.21, std 17.37, range [38.12, 93.31]